Protein AF-A0A8C4N544-F1 (afdb_monomer_lite)

Radius of gyration: 22.84 Å; chains: 1; bounding box: 54×50×52 Å

InterPro domains:
  IPR004939 APC10/DOC domain [PS51284] (54-169)
  IPR004939 APC10/DOC domain [SM01337] (75-169)
  IPR008979 Galactose-binding-like domain superfamily [SSF49785] (19-142)

pLDDT: mean 74.42, std 18.38, range [34.72, 96.38]

Sequence (169 aa):
MMALPAGSALQQMALRCWSLKFRQSDHQFLHQSNVFHHINNILSKSDEGDGDDGPNNTVQPPGDPGQEHCATSIMRDLTSSVELKTSSRPAMMGSLTDGSTETFWESGDEDRNKSKSVTLSCAKGLVPRRVCVHVDNSRDIGVSVNHFFGKSPDSLSLYVFIEVELPVD

Foldseek 3Di:
DPDDPPPDPVVVVVVVVVPDDDDPVCVVVCVVVCVVVVVCVVVVVVVPDDDDDDPDDPDDDDDDPPPPPPDDDDDDDCPVQKDKDWPADVVLVVQQPVPDPVRDDDHDPSCVVHDTDMDIHGDPPDDAAEDEEEAECVVVVVRHDDDDDDDDPDNHDYHYHYDDDDDDD

Structure (mmCIF, N/CA/C/O backbone):
data_AF-A0A8C4N544-F1
#
_entry.id   AF-A0A8C4N544-F1
#
loop_
_atom_site.group_PDB
_atom_site.id
_atom_site.type_symbol
_atom_site.label_atom_id
_atom_site.label_alt_id
_atom_site.label_comp_id
_atom_site.label_asym_id
_atom_site.label_entity_id
_atom_site.label_seq_id
_atom_site.pdbx_PDB_ins_code
_atom_site.Cartn_x
_atom_site.Cartn_y
_atom_site.Cartn_z
_atom_site.occupancy
_atom_site.B_iso_or_equiv
_atom_site.auth_seq_id
_atom_site.auth_comp_id
_atom_site.auth_asym_id
_atom_site.auth_atom_id
_atom_site.pdbx_PDB_model_num
ATOM 1 N N . MET A 1 1 ? -17.300 -19.820 25.862 1.00 47.75 1 MET A N 1
ATOM 2 C CA . MET A 1 1 ? -16.597 -19.675 24.566 1.00 47.75 1 MET A CA 1
ATOM 3 C C . MET A 1 1 ? -16.576 -18.190 24.244 1.00 47.75 1 MET A C 1
ATOM 5 O O . MET A 1 1 ? -17.630 -17.580 24.364 1.00 47.75 1 MET A O 1
ATOM 9 N N . MET A 1 2 ? -15.424 -17.579 23.944 1.00 45.81 2 MET A N 1
ATOM 10 C CA . MET A 1 2 ? -15.420 -16.176 23.507 1.00 45.81 2 MET A CA 1
ATOM 11 C C . MET A 1 2 ? -16.098 -16.111 22.138 1.00 45.81 2 MET A C 1
ATOM 13 O O . MET A 1 2 ? -15.550 -16.605 21.155 1.00 45.81 2 MET A O 1
ATOM 17 N N . ALA A 1 3 ? -17.307 -15.560 22.081 1.00 55.66 3 ALA A N 1
ATOM 18 C CA . ALA A 1 3 ? -17.943 -15.259 20.812 1.00 55.66 3 ALA A CA 1
ATOM 19 C C . ALA A 1 3 ? -17.156 -14.121 20.153 1.00 55.66 3 ALA A C 1
ATOM 21 O O . ALA A 1 3 ? -16.994 -13.048 20.739 1.00 55.66 3 ALA A O 1
ATOM 22 N N . LEU A 1 4 ? -16.632 -14.364 18.951 1.00 65.38 4 LEU A N 1
ATOM 23 C CA . LEU A 1 4 ? -16.047 -13.294 18.151 1.00 65.38 4 LEU A CA 1
ATOM 24 C C . LEU A 1 4 ? -17.151 -12.274 17.830 1.00 65.38 4 LEU A C 1
ATOM 26 O O . LEU A 1 4 ? -18.271 -12.693 17.523 1.00 65.38 4 LEU A O 1
ATOM 30 N N . PRO A 1 5 ? -16.870 -10.958 17.869 1.00 65.44 5 PRO A N 1
ATOM 31 C CA . PRO A 1 5 ? -17.871 -9.957 17.526 1.00 65.44 5 PRO A CA 1
ATOM 32 C C . PRO A 1 5 ? -18.441 -10.231 16.133 1.00 65.44 5 PRO A C 1
ATOM 34 O O . PRO A 1 5 ? -17.678 -10.441 15.179 1.00 65.44 5 PRO A O 1
ATOM 37 N N . ALA A 1 6 ? -19.771 -10.238 16.031 1.00 59.53 6 ALA A N 1
ATOM 38 C CA . ALA A 1 6 ? -20.473 -10.491 14.781 1.00 59.53 6 ALA A CA 1
ATOM 39 C C . ALA A 1 6 ? -20.053 -9.465 13.712 1.00 59.53 6 ALA A C 1
ATOM 41 O O . ALA A 1 6 ? -20.069 -8.261 13.958 1.00 59.53 6 ALA A O 1
ATOM 42 N N . GLY A 1 7 ? -19.639 -9.942 12.540 1.00 60.53 7 GLY A N 1
ATOM 43 C CA . GLY A 1 7 ? -19.117 -9.129 11.443 1.00 60.53 7 GLY A CA 1
ATOM 44 C C . GLY A 1 7 ? -17.651 -8.703 11.583 1.00 60.53 7 GLY A C 1
ATOM 45 O O . GLY A 1 7 ? -17.155 -8.003 10.706 1.00 60.53 7 GLY A O 1
ATOM 46 N N . SER A 1 8 ? -16.932 -9.106 12.640 1.00 66.88 8 SER A N 1
ATOM 47 C CA . SER A 1 8 ? -15.507 -8.769 12.763 1.00 66.88 8 SER A CA 1
ATOM 48 C C . SER A 1 8 ? -14.671 -9.432 11.666 1.00 66.88 8 SER A C 1
ATOM 50 O O . SER A 1 8 ? -14.937 -10.565 11.268 1.00 66.88 8 SER A O 1
ATOM 52 N N . ALA A 1 9 ? -13.602 -8.760 11.230 1.00 63.72 9 ALA A N 1
ATOM 53 C CA . ALA A 1 9 ? -12.660 -9.317 10.257 1.00 63.72 9 ALA A CA 1
ATOM 54 C C . ALA A 1 9 ? -12.091 -10.672 10.715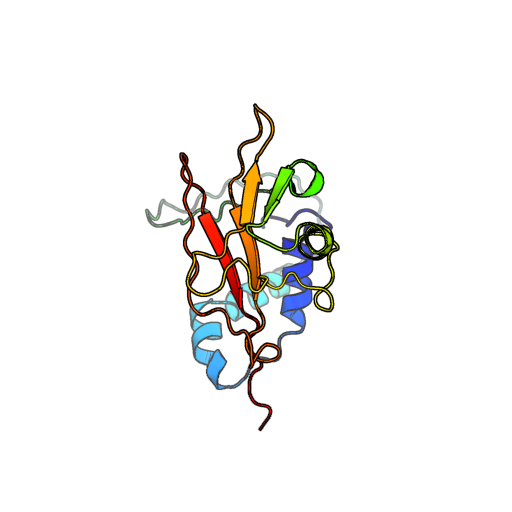 1.00 63.72 9 ALA A C 1
ATOM 56 O O . ALA A 1 9 ? -11.887 -11.560 9.896 1.00 63.72 9 ALA A O 1
ATOM 57 N N . LEU A 1 10 ? -11.901 -10.866 12.026 1.00 66.56 10 LEU A N 1
ATOM 58 C CA . LEU A 1 10 ? -11.460 -12.142 12.587 1.00 66.56 10 LEU A CA 1
ATOM 59 C C . LEU A 1 10 ? -12.542 -13.227 12.486 1.00 66.56 10 LEU A C 1
ATOM 61 O O . LEU A 1 10 ? -12.222 -14.360 12.147 1.00 66.56 10 LEU A O 1
ATOM 65 N N . GLN A 1 11 ? -13.818 -12.894 12.716 1.00 70.69 11 GLN A N 1
ATOM 66 C CA . GLN A 1 11 ? -14.923 -13.832 12.494 1.00 70.69 11 GLN A CA 1
ATOM 67 C C . GLN A 1 11 ? -15.066 -14.180 11.007 1.00 70.69 11 GLN A C 1
ATOM 69 O O . GLN A 1 11 ? -15.229 -15.345 10.660 1.00 70.69 11 GLN A O 1
ATOM 74 N N . GLN A 1 12 ? -14.964 -13.190 10.119 1.00 68.69 12 GLN A N 1
ATOM 75 C CA . GLN A 1 12 ? -14.990 -13.413 8.675 1.00 68.69 12 GLN A CA 1
ATOM 76 C C . GLN A 1 12 ? -13.804 -14.266 8.220 1.00 68.69 12 GLN A C 1
ATOM 78 O O . GLN A 1 12 ? -13.993 -15.186 7.431 1.00 68.69 12 GLN A O 1
ATOM 83 N N . MET A 1 13 ? -12.604 -14.020 8.752 1.00 66.38 13 MET A N 1
ATOM 84 C CA . MET A 1 13 ? -11.427 -14.844 8.485 1.00 66.38 13 MET A CA 1
ATOM 85 C C . MET A 1 13 ? -11.629 -16.270 8.998 1.00 66.38 13 MET A C 1
ATOM 87 O O . MET A 1 13 ? -11.382 -17.208 8.255 1.00 66.38 13 MET A O 1
ATOM 91 N N . ALA A 1 14 ? -12.166 -16.454 10.207 1.00 69.06 14 ALA A N 1
ATOM 92 C CA . ALA A 1 14 ? -12.495 -17.776 10.740 1.00 69.06 14 ALA A CA 1
ATOM 93 C C . ALA A 1 14 ? -13.511 -18.527 9.855 1.00 69.06 14 ALA A C 1
ATOM 95 O O . ALA A 1 14 ? -13.342 -19.719 9.604 1.00 69.06 14 ALA A O 1
ATOM 96 N N . LEU A 1 15 ? -14.518 -17.829 9.313 1.00 64.75 15 LEU A N 1
ATOM 97 C CA . LEU A 1 15 ? -15.456 -18.388 8.331 1.00 64.75 15 LEU A CA 1
ATOM 98 C C . LEU A 1 15 ? -14.768 -18.732 7.002 1.00 64.75 15 LEU A C 1
ATOM 100 O O . LEU A 1 15 ? -15.062 -19.767 6.411 1.00 64.75 15 LEU A O 1
ATOM 104 N N . ARG A 1 16 ? -13.829 -17.903 6.528 1.00 61.66 16 ARG A N 1
ATOM 105 C CA . ARG A 1 16 ? -13.022 -18.199 5.331 1.00 61.66 16 ARG A CA 1
ATOM 106 C C . ARG A 1 16 ? -12.102 -19.399 5.558 1.00 61.66 16 ARG A C 1
ATOM 108 O O . ARG A 1 16 ? -11.986 -20.233 4.663 1.00 61.66 16 ARG A O 1
ATOM 115 N N . CYS A 1 17 ? -11.522 -19.546 6.749 1.00 64.25 17 CYS A N 1
ATOM 116 C CA . CYS A 1 17 ? -10.693 -20.691 7.126 1.00 64.25 17 CYS A CA 1
ATOM 117 C C . CYS A 1 17 ? -11.449 -22.027 7.054 1.00 64.25 17 CYS A C 1
ATOM 119 O O . CYS A 1 17 ? -10.824 -23.059 6.830 1.00 64.25 17 CYS A O 1
ATOM 121 N N . TRP A 1 18 ? -12.783 -22.018 7.152 1.00 63.12 18 TRP A N 1
ATOM 122 C CA . TRP A 1 18 ? -13.615 -23.210 6.945 1.00 63.12 18 TRP A CA 1
ATOM 123 C C . TRP A 1 18 ? -13.527 -23.776 5.517 1.00 63.12 18 TRP A C 1
ATOM 125 O O . TRP A 1 18 ? -13.834 -24.941 5.283 1.00 63.12 18 TRP A O 1
ATOM 135 N N . SER A 1 19 ? -13.091 -22.962 4.552 1.00 61.03 19 SER A N 1
ATOM 136 C CA . SER A 1 19 ? -12.905 -23.370 3.154 1.00 61.03 19 SER A CA 1
ATOM 137 C C . SER A 1 19 ? -11.475 -23.809 2.816 1.00 61.03 19 SER A C 1
ATOM 139 O O . SER A 1 19 ? -11.188 -24.112 1.655 1.00 61.03 19 SER A O 1
ATOM 141 N N . LEU A 1 20 ? -10.573 -23.863 3.805 1.00 73.56 20 LEU A N 1
ATOM 142 C CA . LEU A 1 20 ? -9.203 -24.318 3.582 1.00 73.56 20 LEU A CA 1
ATOM 143 C C . LEU A 1 20 ? -9.189 -25.807 3.225 1.00 73.56 20 LEU A C 1
ATOM 145 O O . LEU A 1 20 ? -9.654 -26.661 3.980 1.00 73.56 20 LEU A O 1
ATOM 149 N N . LYS A 1 21 ? -8.621 -26.118 2.059 1.00 73.94 21 LYS A N 1
ATOM 150 C CA . LYS A 1 21 ? -8.318 -27.491 1.655 1.00 73.94 21 LYS A CA 1
ATOM 151 C C . LYS A 1 21 ? -6.978 -27.889 2.258 1.00 73.94 21 LYS A C 1
ATOM 153 O O . LYS A 1 21 ? -5.934 -27.546 1.711 1.00 73.94 21 LYS A O 1
ATOM 158 N N . PHE A 1 22 ? -7.019 -28.606 3.373 1.00 78.25 22 PHE A N 1
ATOM 159 C CA . PHE A 1 22 ? -5.812 -29.157 3.982 1.00 78.25 22 PHE A CA 1
ATOM 160 C C . PHE A 1 22 ? -5.237 -30.288 3.123 1.00 78.25 22 PHE A C 1
ATOM 162 O O . PHE A 1 22 ? -5.971 -31.140 2.616 1.00 78.25 22 PHE A O 1
ATOM 169 N N . ARG A 1 23 ? -3.915 -30.287 2.960 1.00 83.94 23 ARG A N 1
ATOM 170 C CA . ARG A 1 23 ? -3.141 -31.345 2.305 1.00 83.94 23 ARG A CA 1
ATOM 171 C C . ARG A 1 23 ? -2.614 -32.324 3.351 1.00 83.94 23 ARG A C 1
ATOM 173 O O . ARG A 1 23 ? -2.587 -32.040 4.546 1.00 83.94 23 ARG A O 1
ATOM 180 N N . GLN A 1 24 ? -2.123 -33.477 2.900 1.00 82.50 24 GLN A N 1
ATOM 181 C CA . GLN A 1 24 ? -1.571 -34.491 3.804 1.00 82.50 24 GLN A CA 1
ATOM 182 C C . GLN A 1 24 ? -0.332 -34.001 4.575 1.00 82.50 24 GLN A C 1
ATOM 184 O O . GLN A 1 24 ? -0.104 -34.428 5.705 1.00 82.50 24 GLN A O 1
ATOM 189 N N . SER A 1 25 ? 0.415 -33.045 4.008 1.00 82.81 25 SER A N 1
ATOM 190 C CA . SER A 1 25 ? 1.505 -32.321 4.681 1.00 82.81 25 SER A CA 1
ATOM 191 C C . SER A 1 25 ? 1.052 -31.576 5.937 1.00 82.81 25 SER A C 1
ATOM 193 O O . SER A 1 25 ? 1.822 -31.427 6.882 1.00 82.81 25 SER A O 1
ATOM 195 N N . ASP A 1 26 ? -0.206 -31.140 5.974 1.00 80.69 26 ASP A N 1
ATOM 196 C CA . ASP A 1 26 ? -0.721 -30.257 7.020 1.00 80.69 26 ASP A CA 1
ATOM 197 C C . ASP A 1 26 ? -1.211 -31.057 8.235 1.00 80.69 26 ASP A C 1
ATOM 199 O O . ASP A 1 26 ? -1.487 -30.490 9.292 1.00 80.69 26 ASP A O 1
ATOM 203 N N . HIS A 1 27 ? -1.285 -32.390 8.123 1.00 82.50 27 HIS A N 1
ATOM 204 C CA . HIS A 1 27 ? -1.808 -33.269 9.170 1.00 82.50 27 HIS A CA 1
ATOM 205 C C . HIS A 1 27 ? -1.080 -33.091 10.506 1.00 82.50 27 HIS A C 1
ATOM 207 O O . HIS A 1 27 ? -1.723 -33.066 11.555 1.00 82.50 27 HIS A O 1
ATOM 213 N N . GLN A 1 28 ? 0.248 -32.934 10.490 1.00 77.62 28 GLN A N 1
ATOM 214 C CA . GLN A 1 28 ? 1.020 -32.756 11.722 1.00 77.62 28 GLN A CA 1
ATOM 215 C C . GLN A 1 28 ? 0.648 -31.450 12.436 1.00 77.62 28 GLN A C 1
ATOM 217 O O . GLN A 1 28 ? 0.462 -31.444 13.653 1.00 77.62 28 GLN A O 1
ATOM 222 N N . PHE A 1 29 ? 0.472 -30.366 11.680 1.00 82.31 29 PHE A N 1
ATOM 223 C CA . PHE A 1 29 ? 0.016 -29.080 12.203 1.00 82.31 29 PHE A CA 1
ATOM 224 C C . PHE A 1 29 ? -1.417 -29.167 12.754 1.00 82.31 29 PHE A C 1
ATOM 226 O O . PHE A 1 29 ? -1.695 -28.700 13.862 1.00 82.31 29 PHE A O 1
ATOM 233 N N . LEU A 1 30 ? -2.327 -29.828 12.031 1.00 83.25 30 LEU A N 1
ATOM 234 C CA . LEU A 1 30 ? -3.705 -30.027 12.488 1.00 83.25 30 LEU A CA 1
ATOM 235 C C . LEU A 1 30 ? -3.763 -30.821 13.803 1.00 83.25 30 LEU A C 1
ATOM 237 O O . LEU A 1 30 ? -4.527 -30.469 14.701 1.00 83.25 30 LEU A O 1
ATOM 241 N N . HIS A 1 31 ? -2.919 -31.844 13.961 1.00 82.06 31 HIS A N 1
ATOM 242 C CA . HIS A 1 31 ? -2.814 -32.585 15.219 1.00 82.06 31 HIS A CA 1
ATOM 243 C C . HIS A 1 31 ? -2.271 -31.724 16.364 1.00 82.06 31 HIS A C 1
ATOM 245 O O . HIS A 1 31 ? -2.851 -31.728 17.447 1.00 82.06 31 HIS A O 1
ATOM 251 N N . GLN A 1 32 ? -1.202 -30.958 16.133 1.00 73.00 32 GLN A N 1
ATOM 252 C CA . GLN A 1 32 ? -0.596 -30.100 17.161 1.00 73.00 32 GLN A CA 1
ATOM 253 C C . GLN A 1 32 ? -1.524 -28.968 17.618 1.00 73.00 32 GLN A C 1
ATOM 255 O O . GLN A 1 32 ? -1.523 -28.603 18.790 1.00 73.00 32 GLN A O 1
ATOM 260 N N . SER A 1 33 ? -2.344 -28.434 16.711 1.00 77.12 33 SER A N 1
ATOM 261 C CA . SER A 1 33 ? -3.314 -27.376 17.027 1.00 77.12 33 SER A CA 1
ATOM 262 C C . SER A 1 33 ? -4.530 -27.859 17.830 1.00 77.12 33 SER A C 1
ATOM 264 O O . SER A 1 33 ? -5.360 -27.041 18.232 1.00 77.12 33 SER A O 1
ATOM 266 N N . ASN A 1 34 ? -4.665 -29.170 18.072 1.00 80.25 34 ASN A N 1
ATOM 267 C CA . ASN A 1 34 ? -5.817 -29.783 18.742 1.00 80.25 34 ASN A CA 1
ATOM 268 C C . ASN A 1 34 ? -7.171 -29.442 18.086 1.00 80.25 34 ASN A C 1
ATOM 270 O O . ASN A 1 34 ? -8.217 -29.494 18.739 1.00 80.25 34 ASN A O 1
ATOM 274 N N . VAL A 1 35 ? -7.181 -29.111 16.788 1.00 80.94 35 VAL A N 1
ATOM 275 C CA . VAL A 1 35 ? -8.390 -28.633 16.099 1.00 80.94 35 VAL A CA 1
ATOM 276 C C . VAL A 1 35 ? -9.527 -29.657 16.154 1.00 80.94 35 VAL A C 1
ATOM 278 O O . VAL A 1 35 ? -10.671 -29.296 16.414 1.00 80.94 35 VAL A O 1
ATOM 281 N N . PHE A 1 36 ? -9.215 -30.949 16.015 1.00 82.62 36 PHE A N 1
ATOM 282 C CA . PHE A 1 36 ? -10.209 -32.024 16.049 1.00 82.62 36 PHE A CA 1
ATOM 283 C C . PHE A 1 36 ? -10.846 -32.200 17.431 1.00 82.62 36 PHE A C 1
ATOM 285 O O . PHE A 1 36 ? -12.043 -32.460 17.527 1.00 82.62 36 PHE A O 1
ATOM 292 N N . HIS A 1 37 ? -10.072 -32.013 18.506 1.00 78.81 37 HIS A N 1
ATOM 293 C CA . HIS A 1 37 ? -10.602 -32.052 19.868 1.00 78.81 37 HIS A CA 1
ATOM 294 C C . HIS A 1 37 ? -11.600 -30.909 20.096 1.00 78.81 37 HIS A C 1
ATOM 296 O O . HIS A 1 37 ? -12.697 -31.133 20.607 1.00 78.81 37 HIS A O 1
ATOM 302 N N . HIS A 1 38 ? -11.252 -29.695 19.658 1.00 78.12 38 HIS A N 1
ATOM 303 C CA . HIS A 1 38 ? -12.139 -28.540 19.762 1.00 78.12 38 HIS A CA 1
ATOM 304 C C . HIS A 1 38 ? -13.408 -28.697 18.918 1.00 78.12 38 HIS A C 1
ATOM 306 O O . HIS A 1 38 ? -14.492 -28.418 19.425 1.00 78.12 38 HIS A O 1
ATOM 312 N N . ILE A 1 39 ? -13.300 -29.190 17.677 1.00 82.00 39 ILE A N 1
ATOM 313 C CA . ILE A 1 39 ? -14.465 -29.470 16.821 1.00 82.00 39 ILE A CA 1
ATOM 314 C C . ILE A 1 39 ? -15.396 -30.477 17.503 1.00 82.00 39 ILE A C 1
ATOM 316 O O . ILE A 1 39 ? -16.588 -30.203 17.633 1.00 82.00 39 ILE A O 1
ATOM 320 N N . ASN A 1 40 ? -14.860 -31.596 18.000 1.00 80.25 40 ASN A N 1
ATOM 321 C CA . ASN A 1 40 ? -15.664 -32.610 18.684 1.00 80.25 40 ASN A CA 1
ATOM 322 C C . ASN A 1 40 ? -16.393 -32.041 19.903 1.00 80.25 40 ASN A C 1
ATOM 324 O O . ASN A 1 40 ? -17.573 -32.314 20.073 1.00 80.25 40 ASN A O 1
ATOM 328 N N . ASN A 1 41 ? -15.723 -31.212 20.708 1.00 77.50 41 ASN A N 1
ATOM 329 C CA . ASN A 1 41 ? -16.317 -30.587 21.892 1.00 77.50 41 ASN A CA 1
ATOM 330 C C . ASN A 1 41 ? -17.437 -29.582 21.548 1.00 77.50 41 ASN A C 1
ATOM 332 O O . ASN A 1 41 ? -18.367 -29.390 22.327 1.00 77.50 41 ASN A O 1
ATOM 336 N N . ILE A 1 42 ? -17.348 -28.909 20.394 1.00 77.56 42 ILE A N 1
ATOM 337 C CA . ILE A 1 42 ? -18.404 -28.010 19.902 1.00 77.56 42 ILE A CA 1
ATOM 338 C C . ILE A 1 42 ? -19.613 -28.831 19.452 1.00 77.56 42 ILE A C 1
ATOM 340 O O . ILE A 1 42 ? -20.729 -28.558 19.888 1.00 77.56 42 ILE A O 1
ATOM 344 N N . LEU A 1 43 ? -19.381 -29.855 18.627 1.00 73.75 43 LEU A N 1
ATOM 345 C CA . LEU A 1 43 ? -20.438 -30.716 18.094 1.00 73.75 43 LEU A CA 1
ATOM 346 C C . LEU A 1 43 ? -21.125 -31.547 19.187 1.00 73.75 43 LEU A C 1
ATOM 348 O O . LEU A 1 43 ? -22.318 -31.815 19.090 1.00 73.75 43 LEU A O 1
ATOM 352 N N . SER A 1 44 ? -20.405 -31.919 20.249 1.00 77.94 44 SER A N 1
ATOM 353 C CA . SER A 1 44 ? -20.974 -32.664 21.376 1.00 77.94 44 SER A CA 1
ATOM 354 C C . SER A 1 44 ? -21.863 -31.818 22.289 1.00 77.94 44 SER A C 1
ATOM 356 O O . SER A 1 44 ? -22.630 -32.379 23.057 1.00 77.94 44 SER A O 1
ATOM 358 N N . LYS A 1 45 ? -21.751 -30.483 22.249 1.00 63.53 45 LYS A N 1
ATOM 359 C CA . LYS A 1 45 ? -22.550 -29.568 23.086 1.00 63.53 45 LYS A CA 1
ATOM 360 C C . LYS A 1 45 ? -23.820 -29.063 22.405 1.00 63.53 45 LYS A C 1
ATOM 362 O O . LYS A 1 45 ? -24.670 -28.501 23.078 1.00 63.53 45 LYS A O 1
ATOM 367 N N . SER A 1 46 ? -23.951 -29.236 21.091 1.00 56.06 46 SER A N 1
ATOM 368 C CA . SER A 1 46 ? -25.130 -28.804 20.327 1.00 56.06 46 SER A CA 1
ATOM 369 C C . SER A 1 46 ? -26.314 -29.779 20.373 1.00 56.06 46 SER A C 1
ATOM 371 O O . SER A 1 46 ? -27.350 -29.469 19.794 1.00 56.06 46 SER A O 1
ATOM 373 N N . ASP A 1 47 ? -26.167 -30.940 21.021 1.00 54.34 47 ASP A N 1
ATOM 374 C CA . ASP A 1 47 ? -27.220 -31.967 21.129 1.00 54.34 47 ASP A CA 1
ATOM 375 C C . ASP A 1 47 ? -28.049 -31.854 22.428 1.00 54.34 47 ASP A C 1
ATOM 377 O O . ASP A 1 47 ? -29.129 -32.429 22.537 1.00 54.34 47 ASP A O 1
ATOM 381 N N . GLU A 1 48 ? -27.591 -31.069 23.411 1.00 54.16 48 GLU A N 1
ATOM 382 C CA . GLU A 1 48 ? -28.357 -30.794 24.631 1.00 54.16 48 GLU A CA 1
ATOM 383 C C . GLU A 1 48 ? -29.168 -29.508 24.431 1.00 54.16 48 GLU A C 1
ATOM 385 O O . GLU A 1 48 ? -28.620 -28.414 24.304 1.00 54.16 48 GLU A O 1
ATOM 390 N N . GLY A 1 49 ? -30.484 -29.682 24.295 1.00 45.72 49 GLY A N 1
ATOM 391 C CA . GLY A 1 49 ? -31.433 -28.663 23.863 1.00 45.72 49 GLY A CA 1
ATOM 392 C C . GLY A 1 49 ? -31.423 -27.354 24.655 1.00 45.72 49 GLY A C 1
ATOM 393 O O . GLY A 1 49 ? -31.082 -27.302 25.833 1.00 45.72 49 GLY A O 1
ATOM 394 N N . ASP A 1 50 ? -31.863 -26.316 23.944 1.00 51.03 50 ASP A N 1
ATOM 395 C CA . ASP A 1 50 ? -32.278 -24.987 24.397 1.00 51.03 50 ASP A CA 1
ATOM 396 C C . ASP A 1 50 ? -32.846 -24.996 25.831 1.00 51.03 50 ASP A C 1
ATOM 398 O O . ASP A 1 50 ? -33.999 -25.357 26.074 1.00 51.03 50 ASP A O 1
ATOM 402 N N . GLY A 1 51 ? -31.993 -24.642 26.789 1.00 40.12 51 GLY A N 1
ATOM 403 C CA . GLY A 1 51 ? -32.313 -24.509 28.201 1.00 40.12 51 GLY A CA 1
ATOM 404 C C . GLY A 1 51 ? -31.714 -23.207 28.705 1.00 40.12 51 GLY A C 1
ATOM 405 O O . GLY A 1 51 ? -30.504 -23.109 28.893 1.00 40.12 51 GLY A O 1
ATOM 406 N N . ASP A 1 52 ? -32.581 -22.212 28.854 1.00 48.84 52 ASP A N 1
ATOM 407 C CA . ASP A 1 52 ? -32.371 -20.962 29.578 1.00 48.84 52 ASP A CA 1
ATOM 408 C C . ASP A 1 52 ? -31.553 -21.190 30.861 1.00 48.84 52 ASP A C 1
ATOM 410 O O . ASP A 1 52 ? -32.037 -21.825 31.795 1.00 48.84 52 ASP A O 1
ATOM 414 N N . ASP A 1 53 ? -30.319 -20.683 30.909 1.00 38.34 53 ASP A N 1
ATOM 415 C CA . ASP A 1 53 ? -29.738 -20.238 32.171 1.00 38.34 53 ASP A CA 1
ATOM 416 C C . ASP A 1 53 ? -28.654 -19.175 31.937 1.00 38.34 53 ASP A C 1
ATOM 418 O O . ASP A 1 53 ? -27.868 -19.224 30.985 1.00 38.34 53 ASP A O 1
ATOM 422 N N . GLY A 1 54 ? -28.664 -18.159 32.796 1.00 37.56 54 GLY A N 1
ATOM 423 C CA . GLY A 1 54 ? -27.853 -16.949 32.684 1.00 37.56 54 GLY A CA 1
ATOM 424 C C . GLY A 1 54 ? -26.335 -17.177 32.782 1.00 37.56 54 GLY A C 1
ATOM 425 O O . GLY A 1 54 ? -25.848 -18.291 32.979 1.00 37.56 54 GLY A O 1
ATOM 426 N N . PRO A 1 55 ? -25.525 -16.105 32.673 1.00 42.12 55 PRO A N 1
ATOM 427 C CA . PRO A 1 55 ? -24.077 -16.219 32.685 1.00 42.12 55 PRO A CA 1
ATOM 428 C C . PRO A 1 55 ? -23.596 -16.403 34.126 1.00 42.12 55 PRO A C 1
ATOM 430 O O . PRO A 1 55 ? -23.175 -15.451 34.779 1.00 42.12 55 PRO A O 1
ATOM 433 N N . ASN A 1 56 ? -23.637 -17.631 34.631 1.00 46.50 56 ASN A N 1
ATOM 434 C CA . ASN A 1 56 ? -22.920 -17.986 35.842 1.00 46.50 56 ASN A CA 1
ATOM 435 C C . ASN A 1 56 ? -22.190 -19.313 35.647 1.00 46.50 56 ASN A C 1
ATOM 437 O O . ASN A 1 56 ? -22.764 -20.384 35.792 1.00 46.50 56 ASN A O 1
ATOM 441 N N . ASN A 1 57 ? -20.905 -19.231 35.297 1.00 34.97 57 ASN A N 1
ATOM 442 C CA . ASN A 1 57 ? -19.925 -20.213 35.749 1.00 34.97 57 ASN A CA 1
ATOM 443 C C . ASN A 1 57 ? -18.501 -19.679 35.572 1.00 34.97 57 ASN A C 1
ATOM 445 O O . ASN A 1 57 ? -17.819 -19.889 34.568 1.00 34.97 57 ASN A O 1
ATOM 449 N N . THR A 1 58 ? -18.046 -18.997 36.620 1.00 44.31 58 THR A N 1
ATOM 450 C CA . THR A 1 58 ? -16.666 -19.073 37.095 1.00 44.31 58 THR A CA 1
ATOM 451 C C . THR A 1 58 ? -16.282 -20.535 37.313 1.00 44.31 58 THR A C 1
ATOM 453 O O . THR A 1 58 ? -16.561 -21.110 38.360 1.00 44.31 58 THR A O 1
ATOM 456 N N . VAL A 1 59 ? -15.591 -21.122 36.342 1.00 39.84 59 VAL A N 1
ATOM 457 C CA . VAL A 1 59 ? -14.671 -22.234 36.590 1.00 39.84 59 VAL A CA 1
ATOM 458 C C . VAL A 1 59 ? -13.314 -21.772 36.081 1.00 39.84 59 VAL A C 1
ATOM 460 O O . VAL A 1 59 ? -12.988 -21.909 34.904 1.00 39.84 59 VAL A O 1
ATOM 463 N N . GLN A 1 60 ? -12.549 -21.135 36.970 1.00 34.72 60 GLN A N 1
ATOM 464 C CA . GLN A 1 60 ? -11.109 -21.007 36.778 1.00 34.72 60 GLN A CA 1
ATOM 465 C C . GLN A 1 60 ? -10.516 -22.420 36.868 1.00 34.72 60 GLN A C 1
ATOM 467 O O . GLN A 1 60 ? -10.732 -23.088 37.883 1.00 34.72 60 GLN A O 1
ATOM 472 N N . PRO A 1 61 ? -9.773 -22.899 35.855 1.00 39.31 61 PRO A N 1
ATOM 473 C CA . PRO A 1 61 ? -8.886 -24.027 36.072 1.00 39.31 61 PRO A CA 1
ATOM 474 C C . PRO A 1 61 ? -7.789 -23.612 37.074 1.00 39.31 61 PRO A C 1
ATOM 476 O O . PRO A 1 61 ? -7.458 -22.423 37.158 1.00 39.31 61 PRO A O 1
ATOM 479 N N . PRO A 1 62 ? -7.216 -24.556 37.843 1.00 38.91 62 PRO A N 1
ATOM 480 C CA . PRO A 1 62 ? -6.070 -24.275 38.701 1.00 38.91 62 PRO A CA 1
ATOM 481 C C . PRO A 1 62 ? -4.924 -23.741 37.836 1.00 38.91 6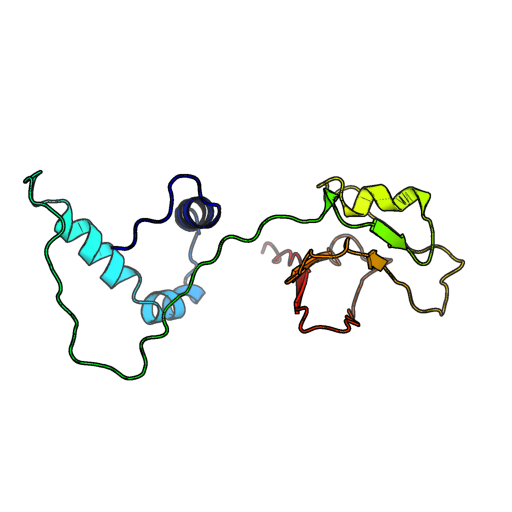2 PRO A C 1
ATOM 483 O O . PRO A 1 62 ? -4.657 -24.290 36.770 1.00 38.91 62 PRO A O 1
ATOM 486 N N . GLY A 1 63 ? -4.300 -22.650 38.283 1.00 43.16 63 GLY A N 1
ATOM 487 C CA . GLY A 1 63 ? -3.347 -21.862 37.506 1.00 43.16 63 GLY A CA 1
ATOM 488 C C . GLY A 1 63 ? -2.239 -22.685 36.853 1.00 43.16 63 GLY A C 1
ATOM 489 O O . GLY A 1 63 ? -1.400 -23.267 37.538 1.00 43.16 63 GLY A O 1
ATOM 490 N N . ASP A 1 64 ? -2.221 -22.650 35.525 1.00 38.09 64 ASP A N 1
ATOM 491 C CA . ASP A 1 64 ? -1.086 -23.039 34.700 1.00 38.09 64 ASP A CA 1
ATOM 492 C C . ASP A 1 64 ? -0.354 -21.740 34.294 1.00 38.09 64 ASP A C 1
ATOM 494 O O . ASP A 1 64 ? -0.979 -20.863 33.686 1.00 38.09 64 ASP A O 1
ATOM 498 N N . PRO A 1 65 ? 0.930 -21.533 34.645 1.00 36.75 65 PRO A N 1
ATOM 499 C CA . PRO A 1 65 ? 1.647 -20.273 34.410 1.00 36.75 65 PRO A CA 1
ATOM 500 C C . PRO A 1 65 ? 1.999 -20.001 32.930 1.00 36.75 65 PRO A C 1
ATOM 502 O O . PRO A 1 65 ? 2.861 -19.175 32.646 1.00 36.75 65 PRO A O 1
ATOM 505 N N . GLY A 1 66 ? 1.332 -20.665 31.984 1.00 41.25 66 GLY A N 1
ATOM 506 C CA . GLY A 1 66 ? 1.553 -20.540 30.541 1.00 41.25 66 GLY A CA 1
ATOM 507 C C . GLY A 1 66 ? 0.314 -20.139 29.741 1.00 41.25 66 GLY A C 1
ATOM 508 O O . GLY A 1 66 ? 0.299 -20.327 28.526 1.00 41.25 66 GLY A O 1
ATOM 509 N N . GLN A 1 67 ? -0.742 -19.626 30.384 1.00 40.22 67 GLN A N 1
ATOM 510 C CA . GLN A 1 67 ? -1.953 -19.206 29.677 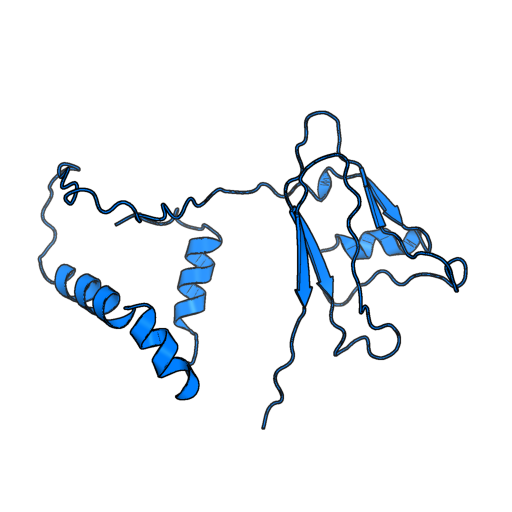1.00 40.22 67 GLN A CA 1
ATOM 511 C C . GLN A 1 67 ? -1.687 -17.906 28.894 1.00 40.22 67 GLN A C 1
ATOM 513 O O . GLN A 1 67 ? -1.964 -16.803 29.360 1.00 40.22 67 GLN A O 1
ATOM 518 N N . GLU A 1 68 ? -1.119 -18.050 27.694 1.00 41.84 68 GLU A N 1
ATOM 519 C CA . GLU A 1 68 ? -1.025 -17.017 26.661 1.00 41.84 68 GLU A CA 1
ATOM 520 C C . GLU A 1 68 ? -2.443 -16.500 26.374 1.00 41.84 68 GLU A C 1
ATOM 522 O O . GLU A 1 68 ? -3.219 -17.076 25.607 1.00 41.84 68 GLU A O 1
ATOM 527 N N . HIS A 1 69 ? -2.828 -15.421 27.054 1.00 44.81 69 HIS A N 1
ATOM 528 C CA . HIS A 1 69 ? -4.062 -14.710 26.770 1.00 44.81 69 HIS A CA 1
ATOM 529 C C . HIS A 1 69 ? -3.963 -14.152 25.347 1.00 44.81 69 HIS A C 1
ATOM 531 O O . HIS A 1 69 ? -3.304 -13.140 25.106 1.00 44.81 69 HIS A O 1
ATOM 537 N N . CYS A 1 70 ? -4.631 -14.804 24.394 1.00 49.50 70 CYS A N 1
ATOM 538 C CA . CYS A 1 70 ? -4.794 -14.279 23.044 1.00 49.50 70 CYS A CA 1
ATOM 539 C C . CYS A 1 70 ? -5.635 -12.993 23.114 1.00 49.50 70 CYS A C 1
ATOM 541 O O . CYS A 1 70 ? -6.865 -13.024 23.149 1.00 49.50 70 CYS A O 1
ATOM 543 N N . ALA A 1 71 ? -4.961 -11.846 23.207 1.00 56.03 71 ALA A N 1
ATOM 544 C CA . ALA A 1 71 ? -5.595 -10.539 23.260 1.00 56.03 71 ALA A CA 1
ATOM 545 C C . ALA A 1 71 ? -5.873 -10.044 21.836 1.00 56.03 71 ALA A C 1
ATOM 547 O O . ALA A 1 71 ? -4.985 -9.561 21.131 1.00 56.03 71 ALA A O 1
ATOM 548 N N . THR A 1 72 ? -7.127 -10.138 21.403 1.00 54.41 72 THR A N 1
ATOM 549 C CA . THR A 1 72 ? -7.573 -9.529 20.148 1.00 54.41 72 THR A CA 1
ATOM 550 C C . THR A 1 72 ? -7.896 -8.059 20.389 1.00 54.41 72 THR A C 1
ATOM 552 O O . THR A 1 72 ? -8.742 -7.739 21.222 1.00 54.41 72 THR A O 1
ATOM 555 N N . SER A 1 73 ? -7.252 -7.156 19.652 1.00 68.81 73 SER A N 1
ATOM 556 C CA . SER A 1 73 ? -7.584 -5.728 19.668 1.00 68.81 73 SER A CA 1
ATOM 557 C C . SER A 1 73 ? -8.024 -5.274 18.282 1.00 68.81 73 SER A C 1
ATOM 559 O O . SER A 1 73 ? -7.499 -5.736 17.268 1.00 68.81 73 SER A O 1
ATOM 561 N N . ILE A 1 74 ? -9.012 -4.382 18.237 1.00 77.44 74 ILE A N 1
ATOM 562 C CA . ILE A 1 74 ? -9.455 -3.761 16.990 1.00 77.44 74 ILE A CA 1
ATOM 563 C C . ILE A 1 74 ? -8.506 -2.603 16.694 1.00 77.44 74 ILE A C 1
ATOM 565 O O . ILE A 1 74 ? -8.302 -1.723 17.530 1.00 77.44 74 ILE A O 1
ATOM 569 N N . MET A 1 75 ? -7.937 -2.601 15.493 1.00 81.19 75 MET A N 1
ATOM 570 C CA . MET A 1 75 ? -7.172 -1.475 14.980 1.00 81.19 75 MET A CA 1
ATOM 571 C C . MET A 1 75 ? -8.053 -0.660 14.040 1.00 81.19 75 MET A C 1
ATOM 573 O O . MET A 1 75 ? -8.696 -1.214 13.152 1.00 81.19 75 MET A O 1
ATOM 577 N N . ARG A 1 76 ? -8.083 0.658 14.239 1.00 87.44 76 ARG A N 1
ATOM 578 C CA . ARG A 1 76 ? -8.680 1.586 13.278 1.00 87.44 76 ARG A CA 1
ATOM 579 C C . ARG A 1 76 ? -7.677 1.832 12.152 1.00 87.44 76 ARG A C 1
ATOM 581 O O . ARG A 1 76 ? -6.505 2.077 12.430 1.00 87.44 76 ARG A O 1
ATOM 588 N N . ASP A 1 77 ? -8.158 1.813 10.915 1.00 88.75 77 ASP A N 1
ATOM 589 C CA . ASP A 1 77 ? -7.383 2.259 9.763 1.00 88.75 77 ASP A CA 1
ATOM 590 C C . ASP A 1 77 ? -7.161 3.779 9.830 1.00 88.75 77 ASP A C 1
ATOM 592 O O . ASP A 1 77 ? -8.108 4.552 9.998 1.00 88.75 77 ASP A O 1
ATOM 596 N N . LEU A 1 78 ? -5.896 4.193 9.758 1.00 91.19 78 LEU A N 1
ATOM 597 C CA . LEU A 1 78 ? -5.483 5.594 9.801 1.00 91.19 78 LEU A CA 1
ATOM 598 C C . LEU A 1 78 ? -5.101 6.137 8.419 1.00 91.19 78 LEU A C 1
ATOM 600 O O . LEU A 1 78 ? -4.781 7.317 8.330 1.00 91.19 78 LEU A O 1
ATOM 604 N N . THR A 1 79 ? -5.137 5.322 7.360 1.00 91.81 79 THR A N 1
ATOM 605 C CA . THR A 1 79 ? -4.599 5.640 6.025 1.00 91.81 79 THR A CA 1
ATOM 606 C C . THR A 1 79 ? -5.111 6.976 5.486 1.00 91.81 79 THR A C 1
ATOM 608 O O . THR A 1 79 ? -4.318 7.814 5.068 1.00 91.81 79 THR A O 1
ATOM 611 N N . SER A 1 80 ? -6.414 7.250 5.604 1.00 90.69 80 SER A N 1
ATOM 612 C CA . SER A 1 80 ? -7.026 8.509 5.147 1.00 90.69 80 SER A CA 1
ATOM 613 C C . SER A 1 80 ? -6.625 9.751 5.956 1.00 90.69 80 SER A C 1
ATOM 615 O O . SER A 1 80 ? -6.960 10.871 5.581 1.00 90.69 80 SER A O 1
ATOM 617 N N . SER A 1 81 ? -5.984 9.570 7.110 1.00 90.44 81 SER A N 1
ATOM 618 C CA . SER A 1 81 ? -5.556 10.633 8.029 1.00 90.44 81 SER A CA 1
ATOM 619 C C . SER A 1 81 ? -4.036 10.813 8.068 1.00 90.44 81 SER A C 1
ATOM 621 O O . SER A 1 81 ? -3.534 11.580 8.893 1.00 90.44 81 SER A O 1
ATOM 623 N N . VAL A 1 82 ? -3.305 10.107 7.201 1.00 91.06 82 VAL A N 1
ATOM 624 C CA . VAL A 1 82 ? -1.852 10.201 7.063 1.00 91.06 82 VAL A CA 1
ATOM 625 C C . VAL A 1 82 ? -1.508 10.992 5.808 1.00 91.06 82 VAL A C 1
ATOM 627 O O . VAL A 1 82 ? -2.030 10.732 4.729 1.00 91.06 82 VAL A O 1
ATOM 630 N N . GLU A 1 83 ? -0.598 11.953 5.939 1.00 93.25 83 GLU A N 1
ATOM 631 C CA . GLU A 1 83 ? 0.011 12.616 4.789 1.00 93.25 83 GLU A CA 1
ATOM 632 C C . GLU A 1 83 ? 1.145 11.734 4.248 1.00 93.25 83 GLU A C 1
ATOM 634 O O . GLU A 1 83 ? 2.065 11.359 4.981 1.00 93.25 83 GLU A O 1
ATOM 639 N N . LEU A 1 84 ? 1.077 11.417 2.957 1.00 94.94 84 LEU A N 1
ATOM 640 C CA . LEU A 1 84 ? 2.074 10.630 2.240 1.00 94.94 84 LEU A CA 1
ATOM 641 C C . LEU A 1 84 ? 3.041 11.532 1.472 1.00 94.94 84 LEU A C 1
ATOM 643 O O . LEU A 1 84 ? 2.653 12.549 0.899 1.00 94.94 84 LEU A O 1
ATOM 647 N N . LYS A 1 85 ? 4.315 11.137 1.431 1.00 96.06 85 LYS A N 1
ATOM 648 C CA . LYS A 1 85 ? 5.332 11.706 0.536 1.00 96.06 85 LYS A CA 1
ATOM 649 C C . LYS A 1 85 ? 6.184 10.596 -0.048 1.00 96.06 85 LYS A C 1
ATOM 651 O O . LYS A 1 85 ? 6.624 9.717 0.682 1.00 96.06 85 LYS A O 1
ATOM 656 N N . THR A 1 86 ? 6.460 10.660 -1.339 1.00 96.25 86 THR A N 1
ATOM 657 C CA . THR A 1 86 ? 7.347 9.721 -2.031 1.00 96.25 86 THR A CA 1
ATOM 658 C C . THR A 1 86 ? 8.625 10.443 -2.453 1.00 96.25 86 THR A C 1
ATOM 660 O O . THR A 1 86 ? 8.600 11.649 -2.705 1.00 96.25 86 THR A O 1
ATOM 663 N N . SER A 1 87 ? 9.752 9.732 -2.513 1.00 95.38 87 SER A N 1
ATOM 664 C CA . SER A 1 87 ? 11.034 10.295 -2.972 1.00 95.38 87 SER A CA 1
ATOM 665 C C . SER A 1 87 ? 10.995 10.751 -4.435 1.00 95.38 87 SER A C 1
ATOM 667 O O . SER A 1 87 ? 11.682 11.699 -4.805 1.00 95.38 87 SER A O 1
ATOM 669 N N . SER A 1 88 ? 10.135 10.121 -5.237 1.00 95.56 88 SER A N 1
ATOM 670 C CA . SER A 1 88 ? 9.925 10.394 -6.659 1.00 95.56 88 SER A CA 1
ATOM 671 C C . SER A 1 88 ? 8.461 10.233 -7.066 1.00 95.56 88 SER A C 1
ATOM 673 O O . SER A 1 88 ? 7.640 9.708 -6.305 1.00 95.56 88 SER A O 1
ATOM 675 N N . ARG A 1 89 ? 8.128 10.702 -8.275 1.00 95.81 89 ARG A N 1
ATOM 676 C CA . ARG A 1 89 ? 6.803 10.553 -8.914 1.00 95.81 89 ARG A CA 1
ATOM 677 C C . ARG A 1 89 ? 5.592 10.786 -7.977 1.00 95.81 89 ARG A C 1
ATOM 679 O O . ARG A 1 89 ? 4.747 9.900 -7.838 1.00 95.81 89 ARG A O 1
ATOM 686 N N . PRO A 1 90 ? 5.434 11.977 -7.367 1.00 95.69 90 PRO A N 1
ATOM 687 C CA . PRO A 1 90 ? 4.315 12.261 -6.457 1.00 95.69 90 PRO A CA 1
ATOM 688 C C . PRO A 1 90 ? 2.932 12.120 -7.116 1.00 95.69 90 PRO A C 1
ATOM 690 O O . PRO A 1 90 ? 1.952 11.865 -6.427 1.00 95.69 90 PRO A O 1
ATOM 693 N N . ALA A 1 91 ? 2.842 12.224 -8.447 1.00 95.69 91 ALA A N 1
ATOM 694 C CA . ALA A 1 91 ? 1.601 12.006 -9.192 1.00 95.69 91 ALA A CA 1
ATOM 695 C C . ALA A 1 91 ? 1.059 10.567 -9.077 1.00 95.69 91 ALA A C 1
ATOM 697 O O . ALA A 1 91 ? -0.142 10.360 -9.204 1.00 95.69 91 ALA A O 1
ATOM 698 N N . MET A 1 92 ? 1.925 9.581 -8.813 1.00 95.94 92 MET A N 1
ATOM 699 C CA . MET A 1 92 ? 1.530 8.178 -8.638 1.00 95.94 92 MET A CA 1
ATOM 700 C C . MET A 1 92 ? 1.162 7.849 -7.188 1.00 95.94 92 MET A C 1
ATOM 702 O O . MET A 1 92 ? 0.699 6.750 -6.916 1.00 95.94 92 MET A O 1
ATOM 706 N N . MET A 1 93 ? 1.338 8.777 -6.244 1.00 95.31 93 MET A N 1
ATOM 707 C CA . MET A 1 93 ? 1.158 8.530 -4.809 1.00 95.31 93 MET A CA 1
ATOM 708 C C . MET A 1 93 ? -0.234 7.999 -4.445 1.00 95.31 93 MET A C 1
ATOM 710 O O . MET A 1 93 ? -0.347 7.195 -3.526 1.00 95.31 93 MET A O 1
ATOM 714 N N . GLY A 1 94 ? -1.276 8.401 -5.182 1.00 95.31 94 GLY A N 1
ATOM 715 C CA . GLY A 1 94 ? -2.643 7.924 -4.955 1.00 95.31 94 GLY A CA 1
ATOM 716 C C . GLY A 1 94 ? -2.802 6.407 -5.098 1.00 95.31 94 GLY A C 1
ATOM 717 O O . GLY A 1 94 ? -3.638 5.831 -4.410 1.00 95.31 94 GLY A O 1
ATOM 718 N N . SER A 1 95 ? -1.955 5.757 -5.904 1.00 96.38 95 SER A N 1
ATOM 719 C CA . SER A 1 95 ? -1.973 4.297 -6.080 1.00 96.38 95 SER A CA 1
ATOM 720 C C . SER A 1 95 ? -1.585 3.515 -4.824 1.00 96.38 95 SER A C 1
ATOM 722 O O . SER A 1 95 ? -1.943 2.358 -4.680 1.00 96.38 95 SER A O 1
ATOM 724 N N . LEU A 1 96 ? -0.882 4.137 -3.871 1.00 95.19 96 LEU A 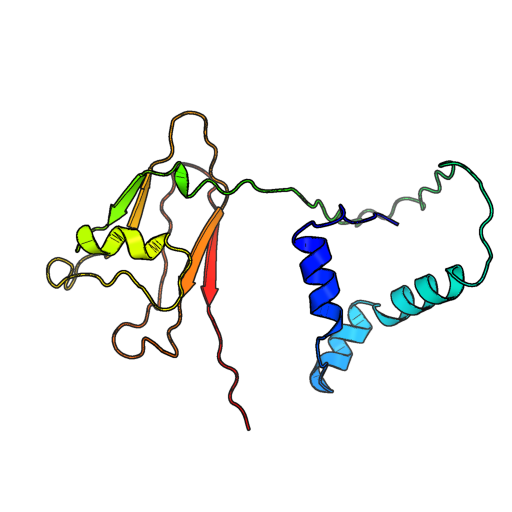N 1
ATOM 725 C CA . LEU A 1 96 ? -0.496 3.472 -2.622 1.00 95.19 96 LEU A CA 1
ATOM 726 C C . LEU A 1 96 ? -1.681 3.273 -1.665 1.00 95.19 96 LEU A C 1
ATOM 728 O O . LEU A 1 96 ? -1.563 2.514 -0.704 1.00 95.19 96 LEU A O 1
ATOM 732 N N . THR A 1 97 ? -2.791 3.989 -1.872 1.00 95.12 97 THR A N 1
ATOM 733 C CA . THR A 1 97 ? -3.938 4.006 -0.947 1.00 95.12 97 THR A CA 1
ATOM 734 C C . THR A 1 97 ? -5.291 3.920 -1.648 1.00 95.12 97 THR A C 1
ATOM 736 O O . THR A 1 97 ? -6.312 4.210 -1.028 1.00 95.12 97 THR A O 1
ATOM 739 N N . ASP A 1 98 ? -5.328 3.558 -2.930 1.00 94.38 98 ASP A N 1
ATOM 740 C CA . ASP A 1 98 ? -6.576 3.407 -3.692 1.00 94.38 98 ASP A CA 1
ATOM 741 C C . ASP A 1 98 ? -7.257 2.039 -3.486 1.00 94.38 98 ASP A C 1
ATOM 743 O O . ASP A 1 98 ? -8.382 1.832 -3.940 1.00 94.38 98 ASP A O 1
ATOM 747 N N . GLY A 1 99 ? -6.603 1.127 -2.758 1.00 90.81 99 GLY A N 1
ATOM 748 C CA . GLY A 1 99 ? -7.126 -0.200 -2.433 1.00 90.81 99 GLY A CA 1
ATOM 749 C C . GLY A 1 99 ? -7.053 -1.202 -3.587 1.00 90.81 99 GLY A C 1
ATOM 750 O O . GLY A 1 99 ? -7.696 -2.248 -3.506 1.00 90.81 99 GLY A O 1
ATOM 751 N N . SER A 1 100 ? -6.298 -0.899 -4.644 1.00 91.06 100 SER A N 1
ATOM 752 C CA . SER A 1 100 ? -6.123 -1.756 -5.814 1.00 91.06 100 SER A CA 1
ATOM 753 C C . SER A 1 100 ? -4.730 -2.397 -5.833 1.00 91.06 100 SER A C 1
ATOM 755 O O . SER A 1 100 ? -3.734 -1.778 -5.478 1.00 91.06 100 SER A O 1
ATOM 757 N N . THR A 1 101 ? -4.661 -3.659 -6.261 1.00 90.31 101 THR A N 1
ATOM 758 C CA . THR A 1 101 ? -3.405 -4.387 -6.526 1.00 90.31 101 THR A CA 1
ATOM 759 C C . THR A 1 101 ? -2.935 -4.246 -7.975 1.00 90.31 101 THR A C 1
ATOM 761 O O . THR A 1 101 ? -1.924 -4.838 -8.348 1.00 90.31 101 THR A O 1
ATOM 764 N N . GLU A 1 102 ? -3.685 -3.505 -8.798 1.00 91.00 102 GLU A N 1
ATOM 765 C CA . GLU A 1 102 ? -3.426 -3.283 -10.229 1.00 91.00 102 GLU A CA 1
ATOM 766 C C . GLU A 1 102 ? -2.756 -1.929 -10.496 1.00 91.00 102 GLU A C 1
ATOM 768 O O . GLU A 1 102 ? -2.262 -1.655 -11.589 1.00 91.00 102 GLU A O 1
ATOM 773 N N . THR A 1 103 ? -2.758 -1.058 -9.493 1.00 93.81 103 THR A N 1
ATOM 774 C CA . THR A 1 103 ? -2.170 0.277 -9.514 1.00 93.81 103 THR A CA 1
ATOM 775 C C . THR A 1 103 ? -1.045 0.307 -8.491 1.00 93.81 103 THR A C 1
ATOM 777 O O . THR A 1 103 ? -1.170 -0.216 -7.389 1.00 93.81 103 THR A O 1
ATOM 780 N N . PHE A 1 104 ? 0.091 0.893 -8.861 1.00 93.75 104 PHE A N 1
ATOM 781 C CA . PHE A 1 104 ? 1.287 0.871 -8.025 1.00 93.75 104 PHE A CA 1
ATOM 782 C C . PHE A 1 104 ? 2.088 2.158 -8.162 1.00 93.75 104 PHE A C 1
ATOM 784 O O . PHE A 1 104 ? 2.027 2.856 -9.179 1.00 93.75 104 PHE A O 1
ATOM 791 N N . TRP A 1 105 ? 2.878 2.454 -7.131 1.00 95.50 105 TRP A N 1
ATOM 792 C CA . TRP A 1 105 ? 3.914 3.471 -7.202 1.00 95.50 105 TRP A CA 1
ATOM 793 C C . TRP A 1 105 ? 5.218 2.825 -7.656 1.00 95.50 105 TRP A C 1
ATOM 795 O O . TRP A 1 105 ? 5.680 1.847 -7.073 1.00 95.50 105 TRP A O 1
ATOM 805 N N . GLU A 1 106 ? 5.843 3.422 -8.660 1.00 92.62 106 GLU A N 1
ATOM 806 C CA . GLU A 1 106 ? 7.168 3.042 -9.127 1.00 92.62 106 GLU A CA 1
ATOM 807 C C . GLU A 1 106 ? 8.094 4.248 -8.976 1.00 92.62 106 GLU A C 1
ATOM 809 O O . GLU A 1 106 ? 7.750 5.366 -9.366 1.00 92.62 106 GLU A O 1
ATOM 814 N N . SER A 1 107 ? 9.285 4.031 -8.424 1.00 93.44 107 SER A N 1
ATOM 815 C CA . SER A 1 107 ? 10.275 5.099 -8.306 1.00 93.44 107 SER A CA 1
ATOM 816 C C . SER A 1 107 ? 10.740 5.601 -9.677 1.00 93.44 107 SER A C 1
ATOM 818 O O . SER A 1 107 ? 10.981 4.798 -10.576 1.00 93.44 107 SER A O 1
ATOM 820 N N . GLY A 1 108 ? 10.956 6.907 -9.811 1.00 93.00 108 GLY A N 1
ATOM 821 C CA . GLY A 1 108 ? 11.498 7.515 -11.027 1.00 93.00 108 GLY A CA 1
ATOM 822 C C . GLY A 1 108 ? 13.017 7.387 -11.182 1.00 93.00 108 GLY A C 1
ATOM 823 O O . GLY A 1 108 ? 13.733 6.959 -10.270 1.00 93.00 108 GLY A O 1
ATOM 824 N N . ASP A 1 109 ? 13.516 7.819 -12.342 1.00 92.00 109 ASP A N 1
ATOM 825 C CA . ASP A 1 109 ? 14.952 7.862 -12.651 1.00 92.00 109 ASP A CA 1
ATOM 826 C C . ASP A 1 109 ? 15.721 8.803 -11.712 1.00 92.00 109 ASP A C 1
ATOM 828 O O . ASP A 1 109 ? 16.907 8.600 -11.449 1.00 92.00 109 ASP A O 1
ATOM 832 N N . GLU A 1 110 ? 15.046 9.805 -11.143 1.00 91.00 110 GLU A N 1
ATOM 833 C CA . GLU A 1 110 ? 15.598 10.710 -10.135 1.00 91.00 110 GLU A CA 1
ATOM 834 C C . GLU A 1 110 ? 16.107 9.993 -8.867 1.00 91.00 110 GLU A C 1
ATOM 836 O O . GLU A 1 110 ? 17.025 10.499 -8.207 1.00 91.00 110 GLU A O 1
ATOM 841 N N . ASP A 1 111 ? 15.572 8.801 -8.574 1.00 90.88 111 ASP A N 1
ATOM 842 C CA . A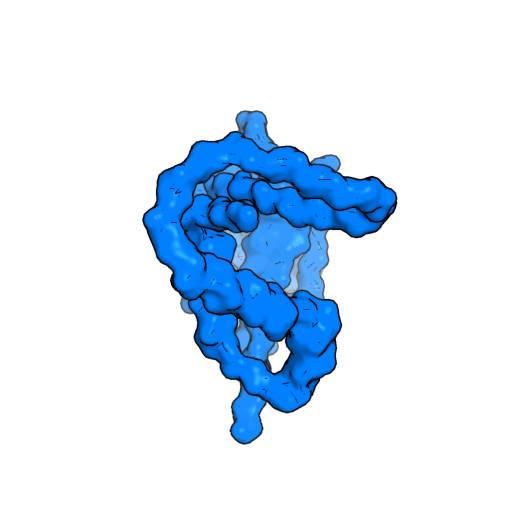SP A 1 111 ? 15.960 7.935 -7.455 1.00 90.88 111 ASP A CA 1
ATOM 843 C C . ASP A 1 111 ? 16.954 6.838 -7.862 1.00 90.88 111 ASP A C 1
ATOM 845 O O . ASP A 1 111 ? 17.259 5.931 -7.078 1.00 90.88 111 ASP A O 1
ATOM 849 N N . ARG A 1 112 ? 17.478 6.871 -9.092 1.00 90.94 112 ARG A N 1
ATOM 850 C CA . ARG A 1 112 ? 18.478 5.899 -9.533 1.00 90.94 112 ARG A CA 1
ATOM 851 C C . ARG A 1 112 ? 19.723 5.998 -8.652 1.00 90.94 112 ARG A C 1
ATOM 853 O O . ARG A 1 112 ? 20.297 7.071 -8.477 1.00 90.94 112 ARG A O 1
ATOM 860 N N . ASN A 1 113 ? 20.142 4.857 -8.104 1.00 88.44 113 ASN A N 1
ATOM 861 C CA . ASN A 1 113 ? 21.254 4.736 -7.151 1.00 88.44 113 ASN A CA 1
ATOM 862 C C . ASN A 1 113 ? 21.071 5.541 -5.847 1.00 88.44 113 ASN A C 1
ATOM 864 O O . ASN A 1 113 ? 22.048 5.802 -5.145 1.00 88.44 113 ASN A O 1
ATOM 868 N N . LYS A 1 114 ? 19.837 5.933 -5.512 1.00 89.69 114 LYS A N 1
ATOM 869 C CA . LYS A 1 114 ? 19.479 6.584 -4.247 1.00 89.69 114 LYS A CA 1
ATOM 870 C C . LYS A 1 114 ? 18.484 5.723 -3.477 1.00 89.69 114 LYS A C 1
ATOM 872 O O . LYS A 1 114 ? 17.871 4.803 -4.019 1.00 89.69 114 LYS A O 1
ATOM 877 N N . SER A 1 115 ? 18.311 6.040 -2.199 1.00 87.19 115 SER A N 1
ATOM 878 C CA . SER A 1 115 ? 17.274 5.421 -1.378 1.00 87.19 115 SER A CA 1
ATOM 879 C C . SER A 1 115 ? 15.888 5.823 -1.880 1.00 87.19 115 SER A C 1
ATOM 881 O O . SER A 1 115 ? 15.538 7.000 -1.842 1.00 87.19 115 SER A O 1
ATOM 883 N N . LYS A 1 116 ? 15.101 4.833 -2.300 1.00 92.88 116 LYS A N 1
ATOM 884 C CA . LYS A 1 116 ? 13.679 4.975 -2.632 1.00 92.88 116 LYS A CA 1
ATOM 885 C C . LYS A 1 116 ? 12.894 5.011 -1.323 1.00 92.88 116 LYS A C 1
AT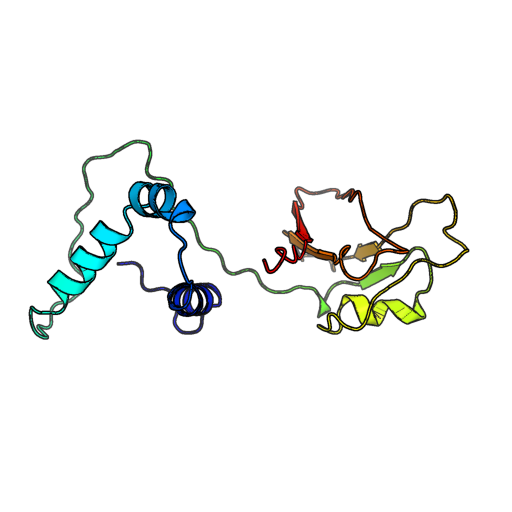OM 887 O O . LYS A 1 116 ? 13.096 4.131 -0.484 1.00 92.88 116 LYS A O 1
ATOM 892 N N . SER A 1 117 ? 12.055 6.019 -1.107 1.00 93.00 117 SER A N 1
ATOM 893 C CA . SER A 1 117 ? 11.354 6.173 0.169 1.00 93.00 117 SER A CA 1
ATOM 894 C C . SER A 1 117 ? 9.901 6.604 0.018 1.00 93.00 117 SER A C 1
ATOM 896 O O . SER A 1 117 ? 9.540 7.415 -0.833 1.00 93.00 117 SER A O 1
ATOM 898 N N . VAL A 1 118 ? 9.077 6.071 0.918 1.00 94.25 118 VAL A N 1
ATOM 899 C CA . VAL A 1 118 ? 7.715 6.527 1.190 1.00 94.25 118 VAL A CA 1
ATOM 900 C C . VAL A 1 118 ? 7.693 6.984 2.644 1.00 94.25 118 VAL A C 1
ATOM 902 O O . VAL A 1 118 ? 8.068 6.239 3.547 1.00 94.25 118 VAL A O 1
ATOM 905 N N . THR A 1 119 ? 7.317 8.236 2.869 1.00 93.12 119 THR A N 1
ATOM 906 C CA . THR A 1 119 ? 7.274 8.885 4.180 1.00 93.12 119 THR A CA 1
ATOM 907 C C . THR A 1 119 ? 5.825 9.091 4.590 1.00 93.12 119 THR A C 1
ATOM 909 O O . THR A 1 119 ? 5.031 9.632 3.822 1.00 93.12 119 THR A O 1
ATOM 912 N N . LEU A 1 120 ? 5.506 8.666 5.810 1.00 92.31 120 LEU A N 1
ATOM 913 C CA . LEU A 1 120 ? 4.184 8.749 6.422 1.00 92.31 120 LEU A CA 1
ATOM 914 C C . LEU A 1 120 ? 4.222 9.799 7.536 1.00 92.31 120 LEU A C 1
ATOM 916 O O . LEU A 1 120 ? 5.000 9.663 8.481 1.00 92.31 120 LEU A O 1
ATOM 920 N N . SER A 1 121 ? 3.363 10.809 7.454 1.00 90.44 121 SER A N 1
ATOM 921 C CA . SER A 1 121 ? 3.220 11.849 8.475 1.00 90.44 121 SER A CA 1
ATOM 922 C C . SER A 1 121 ? 1.831 11.778 9.104 1.00 90.44 121 SER A C 1
ATOM 924 O O . SER A 1 121 ? 0.823 12.044 8.453 1.00 90.44 121 SER A O 1
ATOM 926 N N . CYS A 1 122 ? 1.767 11.413 10.384 1.00 87.25 122 CYS A N 1
ATOM 927 C CA . CYS A 1 122 ? 0.514 11.354 11.138 1.00 87.25 122 CYS A CA 1
ATOM 928 C C . CYS A 1 122 ? 0.219 12.690 11.833 1.00 87.25 122 CYS A C 1
ATOM 930 O O . CYS A 1 122 ? 1.123 13.338 12.367 1.00 87.25 122 CYS A O 1
ATOM 932 N N . ALA A 1 123 ? -1.058 13.074 11.891 1.00 85.12 123 ALA A N 1
ATOM 933 C CA . ALA A 1 123 ? -1.493 14.216 12.689 1.00 85.12 123 ALA A CA 1
ATOM 934 C C . ALA A 1 123 ? -1.179 14.018 14.185 1.00 85.12 123 ALA A C 1
ATOM 936 O O . ALA A 1 123 ? -1.185 12.896 14.703 1.00 85.12 123 ALA A O 1
ATOM 937 N N . LYS A 1 124 ? -0.941 15.126 14.901 1.00 81.88 124 LYS A N 1
ATOM 938 C CA . LYS A 1 124 ? -0.684 15.101 16.349 1.00 81.88 124 LYS A CA 1
ATOM 939 C C . LYS A 1 124 ? -1.821 14.382 17.085 1.00 81.88 124 LYS A C 1
ATOM 941 O O . LYS A 1 124 ? -2.987 14.708 16.887 1.00 81.88 124 LYS A O 1
ATOM 946 N N . GLY A 1 125 ? -1.463 13.441 17.959 1.00 81.12 125 GLY A N 1
ATOM 947 C CA . GLY A 1 125 ? -2.407 12.665 18.772 1.00 81.12 125 GLY A CA 1
ATOM 948 C C . GLY A 1 125 ? -2.822 11.318 18.173 1.00 81.12 125 GLY A C 1
ATOM 949 O O . GLY A 1 125 ? -3.419 10.511 18.882 1.00 81.12 125 GLY A O 1
ATOM 950 N N . LEU A 1 126 ? -2.477 11.033 16.912 1.00 84.31 126 LEU A N 1
ATOM 951 C CA . LEU A 1 126 ? -2.589 9.684 16.357 1.00 84.31 126 LEU A CA 1
ATOM 952 C C . LEU A 1 126 ? -1.348 8.865 16.720 1.00 84.31 126 LEU A C 1
ATOM 954 O O . LEU A 1 126 ? -0.224 9.343 16.589 1.00 84.31 126 LEU A O 1
ATOM 958 N N . VAL A 1 127 ? -1.562 7.620 17.148 1.00 84.00 127 VAL A N 1
ATOM 959 C CA . VAL A 1 127 ? -0.490 6.678 17.500 1.00 84.00 127 VAL A CA 1
ATOM 960 C C . VAL A 1 127 ? -0.519 5.523 16.499 1.00 84.00 127 VAL A C 1
ATOM 962 O O . VAL A 1 127 ? -1.225 4.532 16.726 1.00 84.00 127 VAL A O 1
ATOM 965 N N . PRO A 1 128 ? 0.174 5.641 15.353 1.00 85.25 128 PRO A N 1
ATOM 966 C CA . PRO A 1 128 ? 0.235 4.556 14.387 1.00 85.25 128 PRO A CA 1
ATOM 967 C C . PRO A 1 128 ? 0.962 3.363 15.024 1.00 85.25 128 PRO A C 1
ATOM 969 O O . PRO A 1 128 ? 1.986 3.520 15.685 1.00 85.25 128 PRO A O 1
ATOM 972 N N . ARG A 1 129 ? 0.415 2.153 14.857 1.00 85.06 129 ARG A N 1
ATOM 973 C CA . ARG A 1 129 ? 1.007 0.921 15.425 1.00 85.06 129 ARG A CA 1
ATOM 974 C C . ARG A 1 129 ? 1.550 -0.028 14.368 1.00 85.06 129 ARG A C 1
ATOM 976 O O . ARG A 1 129 ? 2.483 -0.779 14.648 1.00 85.06 129 ARG A O 1
ATOM 983 N N . ARG A 1 130 ? 0.962 -0.014 13.171 1.00 86.19 130 ARG A N 1
ATOM 984 C CA . ARG A 1 130 ? 1.338 -0.892 12.064 1.00 86.19 130 ARG A CA 1
ATOM 985 C C . ARG A 1 130 ? 1.322 -0.129 10.754 1.00 86.19 130 ARG A C 1
ATOM 987 O O . ARG A 1 130 ? 0.424 0.680 10.533 1.00 86.19 130 ARG A O 1
ATOM 994 N N . VAL A 1 131 ? 2.296 -0.438 9.910 1.00 88.06 131 VAL A N 1
ATOM 995 C CA . VAL A 1 131 ? 2.309 -0.075 8.493 1.00 88.06 131 VAL A CA 1
ATOM 996 C C . VAL A 1 131 ? 2.244 -1.372 7.704 1.00 88.06 131 VAL A C 1
ATOM 998 O O . VAL A 1 131 ? 3.007 -2.291 7.996 1.00 88.06 131 VAL A O 1
ATOM 1001 N N . CYS A 1 132 ? 1.327 -1.442 6.748 1.00 89.06 132 CYS A N 1
ATOM 1002 C CA . CYS A 1 132 ? 1.097 -2.608 5.907 1.00 89.06 132 CYS A CA 1
ATOM 1003 C C . CYS A 1 132 ? 1.489 -2.253 4.474 1.00 89.06 132 CYS A C 1
ATOM 1005 O O . CYS A 1 132 ? 1.002 -1.257 3.948 1.00 89.06 132 CYS A O 1
ATOM 1007 N N . VAL A 1 133 ? 2.358 -3.051 3.856 1.00 90.75 133 VAL A N 1
ATOM 1008 C CA . VAL A 1 133 ? 2.777 -2.872 2.458 1.00 90.75 133 VAL A CA 1
ATOM 1009 C C . VAL A 1 133 ? 2.492 -4.158 1.699 1.00 90.75 133 VAL A C 1
ATOM 1011 O O . VAL A 1 133 ? 2.848 -5.229 2.186 1.00 90.75 133 VAL A O 1
ATOM 1014 N N . HIS A 1 134 ? 1.856 -4.054 0.536 1.00 90.88 134 HIS A N 1
ATOM 1015 C CA . HIS A 1 134 ? 1.687 -5.172 -0.389 1.00 90.88 134 HIS A CA 1
ATOM 1016 C C . HIS A 1 134 ? 2.839 -5.181 -1.398 1.00 90.88 134 HIS A C 1
ATOM 1018 O O . HIS A 1 134 ? 3.199 -4.129 -1.928 1.00 90.88 134 HIS A O 1
ATOM 1024 N N . VAL A 1 135 ? 3.433 -6.353 -1.617 1.00 90.12 135 VAL A N 1
ATOM 1025 C CA . VAL A 1 135 ? 4.554 -6.560 -2.538 1.00 90.12 135 VAL A CA 1
ATOM 1026 C C . VAL A 1 135 ? 4.311 -7.834 -3.317 1.00 90.12 135 VAL A C 1
ATOM 1028 O O . VAL A 1 135 ? 4.161 -8.903 -2.720 1.00 90.12 135 VAL A O 1
ATOM 1031 N N . ASP A 1 136 ? 4.356 -7.723 -4.638 1.00 89.31 136 ASP A N 1
ATOM 1032 C CA . ASP A 1 136 ? 4.179 -8.855 -5.530 1.00 89.31 136 ASP A CA 1
ATOM 1033 C C . ASP A 1 136 ? 5.355 -8.988 -6.500 1.00 89.31 136 ASP A C 1
ATOM 1035 O O . ASP A 1 136 ? 5.299 -8.653 -7.681 1.00 89.31 136 ASP A O 1
ATOM 1039 N N . ASN A 1 137 ? 6.454 -9.539 -5.987 1.00 89.06 137 ASN A N 1
ATOM 1040 C CA . ASN A 1 137 ? 7.650 -9.787 -6.791 1.00 89.06 137 ASN A CA 1
ATOM 1041 C C . ASN A 1 137 ? 7.442 -10.852 -7.885 1.00 89.06 137 ASN A C 1
ATOM 1043 O O . ASN A 1 137 ? 8.316 -10.992 -8.740 1.00 89.06 137 ASN A O 1
ATOM 1047 N N . SER A 1 138 ? 6.343 -11.619 -7.853 1.00 86.06 138 SER A N 1
ATOM 1048 C CA . SER A 1 138 ? 6.039 -12.606 -8.896 1.00 86.06 138 SER A CA 1
ATOM 1049 C C . SER A 1 138 ? 5.564 -11.920 -10.178 1.00 86.06 138 SER A C 1
ATOM 1051 O O . SER A 1 138 ? 5.997 -12.288 -11.272 1.00 86.06 138 SER A O 1
ATOM 1053 N N . ARG A 1 139 ? 4.767 -10.854 -10.034 1.00 86.19 139 ARG A N 1
ATOM 1054 C CA . ARG A 1 139 ? 4.349 -9.980 -11.136 1.00 86.19 139 ARG A CA 1
ATOM 1055 C C . ARG A 1 139 ? 5.419 -8.937 -11.478 1.00 86.19 139 ARG A C 1
ATOM 1057 O O . ARG A 1 139 ? 5.704 -8.707 -12.654 1.00 86.19 139 ARG A O 1
ATOM 1064 N N . ASP A 1 140 ? 6.088 -8.379 -10.471 1.00 86.69 140 ASP A N 1
ATOM 1065 C CA . ASP A 1 140 ? 7.008 -7.240 -10.601 1.00 86.69 140 ASP A CA 1
ATOM 1066 C C . ASP A 1 140 ? 8.471 -7.638 -10.903 1.00 86.69 140 ASP A C 1
ATOM 1068 O O . ASP A 1 140 ? 9.422 -7.098 -10.331 1.00 86.69 140 ASP A O 1
ATOM 1072 N N . ILE A 1 141 ? 8.689 -8.577 -11.832 1.00 82.81 141 ILE A N 1
ATOM 1073 C CA . ILE A 1 141 ? 10.006 -9.204 -12.092 1.00 82.81 141 ILE A CA 1
ATOM 1074 C C . ILE A 1 141 ? 11.105 -8.170 -12.419 1.00 82.81 141 ILE A C 1
ATOM 1076 O O . ILE A 1 141 ? 12.258 -8.321 -12.014 1.00 82.81 141 ILE A O 1
ATOM 1080 N N . GLY A 1 142 ? 10.762 -7.098 -13.141 1.00 83.06 142 GLY A N 1
ATOM 1081 C CA . GLY A 1 142 ? 11.709 -6.043 -13.530 1.00 83.06 142 GLY A CA 1
ATOM 1082 C C . GLY A 1 142 ? 12.038 -5.029 -12.428 1.00 83.06 142 GLY A C 1
ATOM 1083 O O . GLY A 1 142 ? 13.028 -4.306 -12.545 1.00 83.06 142 GLY A O 1
ATOM 1084 N N . VAL A 1 143 ? 11.227 -4.968 -11.367 1.00 85.69 143 VAL A N 1
ATOM 1085 C CA . VAL A 1 143 ? 11.292 -3.940 -10.311 1.00 85.69 143 VAL A CA 1
ATOM 1086 C C . VAL A 1 143 ? 11.093 -4.532 -8.910 1.00 85.69 143 VAL A C 1
ATOM 1088 O O . VAL A 1 143 ? 10.586 -3.871 -8.008 1.00 85.69 143 VAL A O 1
ATOM 1091 N N . SER A 1 144 ? 11.552 -5.772 -8.712 1.00 87.25 144 SER A N 1
ATOM 1092 C CA . SER A 1 144 ? 11.375 -6.525 -7.466 1.00 87.25 144 SER A CA 1
ATOM 1093 C C . SER A 1 144 ? 11.879 -5.769 -6.231 1.00 87.25 144 SER A C 1
ATOM 1095 O O . SER A 1 144 ? 12.981 -5.200 -6.234 1.00 87.25 144 SER A O 1
ATOM 1097 N N . VAL A 1 145 ? 11.124 -5.840 -5.137 1.00 88.75 145 VAL A N 1
ATOM 1098 C CA . VAL A 1 145 ? 11.517 -5.275 -3.847 1.00 88.75 145 VAL A CA 1
ATOM 1099 C C . VAL A 1 145 ? 12.059 -6.373 -2.940 1.00 88.75 145 VAL A C 1
ATOM 1101 O O . VAL A 1 145 ? 11.340 -7.275 -2.522 1.00 88.75 145 VAL A O 1
ATOM 1104 N N . ASN A 1 146 ? 13.347 -6.284 -2.609 1.00 85.12 146 ASN A N 1
ATOM 1105 C CA . ASN A 1 146 ? 14.041 -7.316 -1.830 1.00 85.12 146 ASN A CA 1
ATOM 1106 C C . ASN A 1 146 ? 14.206 -6.963 -0.346 1.00 85.12 146 ASN A C 1
ATOM 1108 O O . ASN A 1 146 ? 14.367 -7.848 0.488 1.00 85.12 146 ASN A O 1
ATOM 1112 N N . HIS A 1 147 ? 14.204 -5.672 -0.009 1.00 84.06 147 HIS A N 1
ATOM 1113 C CA . HIS A 1 147 ? 14.502 -5.207 1.343 1.00 84.06 147 HIS A CA 1
ATOM 1114 C C . HIS A 1 147 ? 13.617 -4.025 1.721 1.00 84.06 147 HIS A C 1
ATOM 1116 O O . HIS A 1 147 ? 13.450 -3.090 0.939 1.00 84.06 147 HIS A O 1
ATOM 1122 N N . PHE A 1 148 ? 13.133 -4.042 2.960 1.00 84.44 148 PHE A N 1
ATOM 1123 C CA . PHE A 1 148 ? 12.392 -2.948 3.571 1.00 84.44 148 PHE A CA 1
ATOM 1124 C C . PHE A 1 148 ? 13.090 -2.495 4.844 1.00 84.44 148 PHE A C 1
ATOM 1126 O O . PHE A 1 148 ? 13.523 -3.311 5.655 1.00 84.44 148 PHE A O 1
ATOM 1133 N N . PHE A 1 149 ? 13.153 -1.182 5.042 1.00 82.69 149 PHE A N 1
ATOM 1134 C CA . PHE A 1 149 ? 13.691 -0.589 6.259 1.00 82.69 149 PHE A CA 1
ATOM 1135 C C . PHE A 1 149 ? 12.710 0.457 6.778 1.00 82.69 149 PHE A C 1
ATOM 1137 O O . PHE A 1 149 ? 12.384 1.414 6.078 1.00 82.69 149 PHE A O 1
ATOM 1144 N N . GLY A 1 150 ? 12.250 0.279 8.015 1.00 80.56 150 GLY A N 1
ATOM 1145 C CA . GLY A 1 150 ? 11.449 1.270 8.725 1.00 80.56 150 GLY A CA 1
ATOM 1146 C C . GLY A 1 150 ? 12.336 2.141 9.608 1.00 80.56 150 GLY A C 1
ATOM 1147 O O . GLY A 1 150 ? 13.143 1.625 10.377 1.00 80.56 150 GLY A O 1
ATOM 1148 N N . LYS A 1 151 ? 12.177 3.464 9.525 1.00 78.69 151 LYS A N 1
ATOM 1149 C CA . LYS A 1 151 ? 12.714 4.404 10.516 1.00 78.69 151 LYS A CA 1
ATOM 1150 C C . LYS A 1 151 ? 11.539 5.100 11.184 1.00 78.69 151 LYS A C 1
ATOM 1152 O O . LYS A 1 151 ? 10.772 5.777 10.509 1.00 78.69 151 LYS A O 1
ATOM 1157 N N . SER A 1 152 ? 11.404 4.921 12.491 1.00 75.38 152 SER A N 1
ATOM 1158 C CA . SER A 1 152 ? 10.363 5.551 13.298 1.00 75.38 152 SER A CA 1
ATOM 1159 C C . SER A 1 152 ? 10.964 6.047 14.616 1.00 75.38 152 SER A C 1
ATOM 1161 O O . SER A 1 152 ? 11.840 5.365 15.150 1.00 75.38 152 SER A O 1
ATOM 1163 N N . PRO A 1 153 ? 10.513 7.200 15.146 1.00 68.38 153 PRO A N 1
ATOM 1164 C CA . PRO A 1 153 ? 10.856 7.635 16.500 1.00 68.38 153 PRO A CA 1
ATOM 1165 C C . PRO A 1 153 ? 10.308 6.689 17.581 1.00 68.38 153 PRO A C 1
ATOM 1167 O O . PRO A 1 153 ? 10.942 6.511 18.615 1.00 68.38 153 PRO A O 1
ATOM 1170 N N . ASP A 1 154 ? 9.155 6.071 17.312 1.00 68.31 154 ASP A N 1
ATOM 1171 C CA . ASP A 1 154 ? 8.421 5.209 18.242 1.00 68.31 154 ASP A CA 1
ATOM 1172 C C . ASP A 1 154 ? 8.461 3.737 17.804 1.00 68.31 154 ASP A C 1
ATOM 1174 O O . ASP A 1 154 ? 8.801 3.434 16.655 1.00 68.31 154 ASP A O 1
ATOM 1178 N N . SER A 1 155 ? 8.054 2.822 18.693 1.00 64.31 155 SER A N 1
ATOM 1179 C CA . SER A 1 155 ? 7.918 1.373 18.450 1.00 64.31 155 SER A CA 1
ATOM 1180 C C . SER A 1 155 ? 6.817 1.037 17.427 1.00 64.31 155 SER A C 1
ATOM 1182 O O . SER A 1 155 ? 5.793 0.435 17.751 1.00 64.31 155 SER A O 1
ATOM 1184 N N . LEU A 1 156 ? 7.022 1.444 16.178 1.00 73.56 156 LEU A N 1
ATOM 1185 C CA . LEU A 1 156 ? 6.214 1.096 15.017 1.00 73.56 156 LEU A CA 1
ATOM 1186 C C . LEU A 1 156 ? 6.670 -0.254 14.465 1.00 73.56 156 LEU A C 1
ATOM 1188 O O . LEU A 1 156 ? 7.861 -0.494 14.278 1.00 73.56 156 LEU A O 1
ATOM 1192 N N . SER A 1 157 ? 5.714 -1.131 14.174 1.00 68.56 157 SER A N 1
ATOM 1193 C CA . SER A 1 157 ? 5.983 -2.402 13.499 1.00 68.56 157 SER A CA 1
ATOM 1194 C C . SER A 1 157 ? 5.661 -2.284 12.008 1.00 68.56 157 SER A C 1
ATOM 1196 O O . SER A 1 157 ? 4.554 -1.881 11.641 1.00 68.56 157 SER A O 1
ATOM 1198 N N . LEU A 1 158 ? 6.615 -2.645 11.150 1.00 73.44 158 LEU A N 1
ATOM 1199 C CA . LEU A 1 158 ? 6.416 -2.734 9.704 1.00 73.44 158 LEU A CA 1
ATOM 1200 C C . LEU A 1 158 ? 6.008 -4.164 9.334 1.00 73.44 158 LEU A C 1
ATOM 1202 O O . LEU A 1 158 ? 6.727 -5.106 9.655 1.00 73.44 158 LEU A O 1
ATOM 1206 N N . TYR A 1 159 ? 4.874 -4.310 8.655 1.00 70.00 159 TYR A N 1
ATOM 1207 C CA . TYR A 1 159 ? 4.379 -5.576 8.126 1.00 70.00 159 TYR A CA 1
ATOM 1208 C C . TYR A 1 159 ? 4.410 -5.524 6.601 1.00 70.00 159 TYR A C 1
ATOM 1210 O O . TYR A 1 159 ? 3.838 -4.624 5.984 1.00 70.00 159 TYR A O 1
ATOM 1218 N N . VAL A 1 160 ? 5.077 -6.505 6.002 1.00 72.31 160 VAL A N 1
ATOM 1219 C CA . VAL A 1 160 ? 5.145 -6.674 4.551 1.00 72.31 160 VAL A CA 1
ATOM 1220 C C . VAL A 1 160 ? 4.329 -7.909 4.200 1.00 72.31 160 VAL A C 1
ATOM 1222 O O . VAL A 1 160 ? 4.615 -9.002 4.685 1.00 72.31 160 VAL A O 1
ATOM 1225 N N . PHE A 1 161 ? 3.294 -7.717 3.394 1.00 69.75 161 PHE A N 1
ATOM 1226 C CA . PHE A 1 161 ? 2.489 -8.787 2.828 1.00 69.75 161 PHE A CA 1
ATOM 1227 C C . PHE A 1 161 ? 3.107 -9.157 1.489 1.00 69.75 161 PHE A C 1
ATOM 1229 O O . PHE A 1 161 ? 3.055 -8.375 0.542 1.00 69.75 161 PHE A O 1
ATOM 1236 N N . ILE A 1 162 ? 3.731 -10.331 1.453 1.00 64.81 162 ILE A N 1
ATOM 1237 C CA . ILE A 1 162 ? 4.313 -10.901 0.244 1.00 64.81 162 ILE A CA 1
ATOM 1238 C C . ILE A 1 162 ? 3.311 -11.914 -0.284 1.00 64.81 162 ILE A C 1
ATOM 1240 O O . ILE A 1 162 ? 2.991 -12.881 0.413 1.00 64.81 162 ILE A O 1
ATOM 1244 N N . GLU A 1 163 ? 2.808 -11.681 -1.490 1.00 58.94 163 GLU A N 1
ATOM 1245 C CA . GLU A 1 163 ? 2.027 -12.694 -2.186 1.00 58.94 163 GLU A CA 1
ATOM 1246 C C . GLU A 1 163 ? 2.988 -13.753 -2.732 1.00 58.94 163 GLU A C 1
ATOM 1248 O O . GLU A 1 163 ? 3.921 -13.455 -3.477 1.00 58.94 163 GLU A O 1
ATOM 1253 N N . VAL A 1 164 ? 2.821 -14.990 -2.264 1.00 50.06 164 VAL A N 1
ATOM 1254 C CA . VAL A 1 164 ? 3.598 -16.136 -2.736 1.00 50.06 164 VAL A CA 1
ATOM 1255 C C . VAL A 1 164 ? 2.675 -16.948 -3.623 1.00 50.06 164 VAL A C 1
ATOM 1257 O O . VAL A 1 164 ? 1.820 -17.682 -3.124 1.00 50.06 164 VAL A O 1
ATOM 1260 N N . GLU A 1 165 ? 2.843 -16.816 -4.935 1.00 48.53 165 GLU A N 1
ATOM 1261 C CA . GLU A 1 165 ? 2.182 -17.703 -5.880 1.00 48.53 165 GLU A CA 1
ATOM 1262 C C . GLU A 1 165 ? 2.832 -19.089 -5.745 1.00 48.53 165 GLU A C 1
ATOM 1264 O O . GLU A 1 165 ? 4.000 -19.300 -6.083 1.00 48.53 165 GLU A O 1
ATOM 1269 N N . LEU A 1 166 ? 2.111 -20.029 -5.127 1.00 37.03 166 LEU A N 1
ATOM 1270 C CA . LEU A 1 166 ? 2.578 -21.407 -5.028 1.00 37.03 166 LEU A CA 1
ATOM 1271 C C . LEU A 1 166 ? 2.506 -22.026 -6.427 1.00 37.03 166 LEU A C 1
ATOM 1273 O O . LEU A 1 166 ? 1.447 -21.934 -7.053 1.00 37.03 166 LEU A O 1
ATOM 1277 N N . PRO A 1 167 ? 3.581 -22.675 -6.913 1.00 36.66 167 PRO A N 1
ATOM 1278 C CA . PRO A 1 167 ? 3.546 -23.335 -8.207 1.00 36.66 167 PRO A CA 1
ATOM 1279 C C . PRO A 1 167 ? 2.383 -24.330 -8.235 1.00 36.66 167 PRO A C 1
ATOM 1281 O O . PRO A 1 167 ? 2.202 -25.139 -7.318 1.00 36.66 167 PRO A O 1
ATOM 1284 N N . VAL A 1 168 ? 1.558 -24.209 -9.270 1.00 40.06 168 VAL A N 1
ATOM 1285 C CA . VAL A 1 168 ? 0.524 -25.189 -9.581 1.00 40.06 168 VAL A CA 1
ATOM 1286 C C . VAL A 1 168 ? 1.225 -26.305 -10.350 1.00 40.06 168 VAL A C 1
ATOM 1288 O O . VAL A 1 168 ? 1.567 -26.112 -11.516 1.00 40.06 168 VAL A O 1
ATOM 1291 N N . ASP A 1 169 ? 1.503 -27.416 -9.665 1.00 43.78 169 ASP A N 1
ATOM 1292 C CA . ASP A 1 169 ? 1.922 -28.678 -10.295 1.00 43.78 169 ASP A CA 1
ATOM 1293 C C . ASP A 1 169 ? 0.791 -29.276 -11.153 1.00 43.78 169 ASP A C 1
ATOM 1295 O O . ASP A 1 169 ? -0.382 -29.253 -10.696 1.00 43.78 169 ASP A O 1
#

Organism: Eptatretus burgeri (NCBI:txid7764)

Secondary structure (DSSP, 8-state):
--PPPTT-HHHHHHHHHTT----GGGHHHHHHTTHHHHHHHHHTTSSS------S----PPSPPTT-------PPPP-GGGEEEEESS-GGGGGGGSSS-SS------GGGTTS---EEEEEPTT----EEEEEE-TTT-TTS---------SS-PEEEEEE-------